Protein AF-A0A0B7B816-F1 (afdb_monomer_lite)

Radius of gyration: 19.58 Å; chains: 1; bounding box: 44×23×55 Å

Sequence (98 aa):
MLIDQIEPFPSTVKGLSDDTWKCIQERRKMKLAIFNTKDATDEIQAKEEYRLKDKEVKRAARRDKRAYVNRLAEEGEKAAKTGNSKMLYNTLKQLTGT

Structure (mmCIF, N/CA/C/O backbone):
data_AF-A0A0B7B816-F1
#
_entry.id   AF-A0A0B7B816-F1
#
loop_
_atom_site.group_PDB
_atom_site.id
_atom_site.type_symbol
_atom_site.label_atom_id
_atom_site.label_alt_id
_atom_site.label_comp_id
_atom_site.label_asym_id
_atom_site.label_entity_id
_atom_site.label_seq_id
_atom_site.pdbx_PDB_ins_code
_atom_site.Cartn_x
_atom_site.Cartn_y
_atom_site.Cartn_z
_atom_site.occupancy
_atom_site.B_iso_or_equiv
_atom_site.auth_seq_id
_atom_site.auth_comp_id
_atom_site.auth_asym_id
_atom_site.auth_atom_id
_atom_site.pdbx_PDB_model_num
ATOM 1 N N . MET A 1 1 ? 9.913 13.213 -26.924 1.00 40.00 1 MET A N 1
ATOM 2 C CA . MET A 1 1 ? 8.436 13.264 -26.997 1.00 40.00 1 MET A CA 1
ATOM 3 C C . MET A 1 1 ? 7.887 11.847 -26.871 1.00 40.00 1 MET A C 1
ATOM 5 O O . MET A 1 1 ? 7.989 11.130 -27.851 1.00 40.00 1 MET A O 1
ATOM 9 N N . LEU A 1 2 ? 7.436 11.433 -25.671 1.00 48.91 2 LEU A N 1
ATOM 10 C CA . LEU A 1 2 ? 6.512 10.296 -25.392 1.00 48.91 2 LEU A CA 1
ATOM 11 C C . LEU A 1 2 ? 6.475 9.866 -23.905 1.00 48.91 2 LEU A C 1
ATOM 13 O O . LEU A 1 2 ? 5.655 9.030 -23.546 1.00 48.91 2 LEU A O 1
ATOM 17 N N . ILE A 1 3 ? 7.316 10.423 -23.022 1.00 47.09 3 ILE A N 1
ATOM 18 C CA . ILE A 1 3 ? 7.376 10.007 -21.601 1.00 47.09 3 ILE A CA 1
ATOM 19 C C . ILE A 1 3 ? 6.434 10.843 -20.700 1.00 47.09 3 ILE A C 1
ATOM 21 O O . ILE A 1 3 ? 6.089 10.419 -19.598 1.00 47.09 3 ILE A O 1
ATOM 25 N N . ASP A 1 4 ? 5.937 11.982 -21.194 1.00 47.53 4 ASP A N 1
ATOM 26 C CA . ASP A 1 4 ? 5.130 12.940 -20.414 1.00 47.53 4 ASP A CA 1
ATOM 27 C C . ASP A 1 4 ? 3.606 12.713 -20.496 1.00 47.53 4 ASP A C 1
ATOM 29 O O . ASP A 1 4 ? 2.835 13.510 -19.976 1.00 47.53 4 ASP A O 1
ATOM 33 N N . GLN A 1 5 ? 3.149 11.626 -21.128 1.00 48.78 5 GLN A N 1
ATOM 34 C CA . GLN A 1 5 ? 1.721 11.344 -21.379 1.00 48.78 5 GLN A CA 1
ATOM 35 C C . GLN A 1 5 ? 1.096 10.304 -20.429 1.00 48.78 5 GLN A C 1
ATOM 37 O O . GLN A 1 5 ? -0.020 9.846 -20.664 1.00 48.78 5 GLN A O 1
ATOM 42 N N . ILE A 1 6 ? 1.770 9.905 -19.344 1.00 56.94 6 ILE A N 1
ATOM 43 C CA . ILE A 1 6 ? 1.096 9.114 -18.301 1.00 56.94 6 ILE A CA 1
ATOM 44 C C . ILE A 1 6 ? 0.385 10.099 -17.380 1.00 56.94 6 ILE A C 1
ATOM 46 O O . ILE A 1 6 ? 0.992 10.623 -16.445 1.00 56.94 6 ILE A O 1
ATOM 50 N N . GLU A 1 7 ? -0.895 10.351 -17.653 1.00 58.22 7 GLU A N 1
ATOM 51 C CA . GLU A 1 7 ? -1.725 11.106 -16.721 1.00 58.22 7 GLU A CA 1
ATOM 52 C C . GLU A 1 7 ? -1.693 10.447 -15.331 1.00 58.22 7 GLU A C 1
ATOM 54 O O . GLU A 1 7 ? -1.760 9.210 -15.219 1.00 58.22 7 GLU A O 1
ATOM 59 N N . PRO A 1 8 ? -1.550 11.245 -14.256 1.00 60.56 8 PRO A N 1
ATOM 60 C CA . PRO A 1 8 ? -1.550 10.719 -12.906 1.00 60.56 8 PRO A CA 1
ATOM 61 C C . PRO A 1 8 ? -2.888 10.029 -12.654 1.00 60.56 8 PRO A C 1
ATOM 63 O O . PRO A 1 8 ? -3.955 10.635 -12.689 1.00 60.56 8 PRO A O 1
ATOM 66 N N . PHE A 1 9 ? -2.824 8.724 -12.403 1.00 57.34 9 PHE A N 1
ATOM 67 C CA . PHE A 1 9 ? -4.008 7.963 -12.028 1.00 57.34 9 PHE A CA 1
ATOM 68 C C . PHE A 1 9 ? -4.516 8.501 -10.686 1.00 57.34 9 PHE A C 1
ATOM 70 O O . PHE A 1 9 ? -3.699 8.640 -9.769 1.00 57.34 9 PHE A O 1
ATOM 77 N N . PRO A 1 10 ? -5.818 8.794 -10.545 1.00 57.59 10 PRO A N 1
ATOM 78 C CA . PRO A 1 10 ? -6.335 9.387 -9.323 1.00 57.59 10 PRO A CA 1
ATOM 79 C C . PRO A 1 10 ? -6.118 8.417 -8.156 1.00 57.59 10 PRO A C 1
ATOM 81 O O . PRO A 1 10 ? -6.447 7.229 -8.263 1.00 57.59 10 PRO A O 1
ATOM 84 N N . SER A 1 11 ? -5.552 8.918 -7.051 1.00 63.09 11 SER A N 1
ATOM 85 C CA . SER A 1 11 ? -5.240 8.165 -5.830 1.00 63.09 11 SER A CA 1
ATOM 86 C C . SER A 1 11 ? -6.517 7.749 -5.091 1.00 63.09 11 SER A C 1
ATOM 88 O O . SER A 1 11 ? -6.886 8.262 -4.045 1.00 63.09 11 SER A O 1
ATOM 90 N N . THR A 1 12 ? -7.251 6.809 -5.677 1.00 68.19 12 THR A N 1
ATOM 91 C CA . THR A 1 12 ? -8.632 6.469 -5.291 1.00 68.19 12 THR A CA 1
ATOM 92 C C . THR A 1 12 ? -8.726 5.207 -4.441 1.00 68.19 12 THR A C 1
ATOM 94 O O . THR A 1 12 ? -9.779 4.904 -3.880 1.00 68.19 12 THR A O 1
ATOM 97 N N . VAL A 1 13 ? -7.625 4.464 -4.300 1.00 75.44 13 VAL A N 1
ATOM 98 C CA . VAL A 1 13 ? -7.597 3.242 -3.491 1.00 75.44 13 VAL A CA 1
ATOM 99 C C . VAL A 1 13 ? -7.482 3.615 -2.019 1.00 75.44 13 VAL A C 1
ATOM 101 O O . VAL A 1 13 ? -6.438 4.069 -1.548 1.00 75.44 13 VAL A O 1
ATOM 104 N N . LYS A 1 14 ? -8.572 3.385 -1.282 1.00 74.25 14 LYS A N 1
ATOM 105 C CA . LYS A 1 14 ? -8.639 3.591 0.165 1.00 74.25 14 LYS A CA 1
ATOM 106 C C . LYS A 1 14 ? -7.543 2.780 0.866 1.00 74.25 14 LYS A C 1
ATOM 108 O O . LYS A 1 14 ? -7.475 1.563 0.714 1.00 74.25 14 LYS A O 1
ATOM 113 N N . GLY A 1 15 ? -6.713 3.463 1.654 1.00 77.25 15 GLY A N 1
ATOM 114 C CA . GLY A 1 15 ? -5.636 2.842 2.429 1.00 77.25 15 GLY A CA 1
ATOM 115 C C . GLY A 1 15 ? -4.279 2.771 1.727 1.00 77.25 15 GLY A C 1
ATOM 116 O O . GLY A 1 15 ? -3.393 2.120 2.266 1.00 77.25 15 GLY A O 1
ATOM 117 N N . LEU A 1 16 ? -4.105 3.424 0.572 1.00 87.44 16 LEU A N 1
ATOM 118 C CA . LEU A 1 16 ? -2.805 3.612 -0.082 1.00 87.44 16 LEU A CA 1
ATOM 119 C C . LEU A 1 16 ? -2.319 5.058 0.102 1.00 87.44 16 LEU A C 1
ATOM 121 O O . LEU A 1 16 ? -3.110 5.989 -0.023 1.00 87.44 16 LEU A O 1
ATOM 125 N N . SER A 1 17 ? -1.034 5.236 0.396 1.00 90.00 17 SER A N 1
ATOM 126 C CA . SER A 1 17 ? -0.392 6.543 0.563 1.00 90.00 17 SER A CA 1
ATOM 127 C C . SER A 1 17 ? 0.021 7.158 -0.775 1.00 90.00 17 SER A C 1
ATOM 129 O O . SER A 1 17 ? 0.225 6.448 -1.768 1.00 90.00 17 SER A O 1
ATOM 131 N N . ASP A 1 18 ? 0.207 8.478 -0.786 1.00 88.94 18 ASP A N 1
ATOM 132 C CA . ASP A 1 18 ? 0.716 9.213 -1.950 1.00 88.94 18 ASP A CA 1
ATOM 133 C C . ASP A 1 18 ? 2.115 8.731 -2.366 1.00 88.94 18 ASP A C 1
ATOM 135 O O . ASP A 1 18 ? 2.411 8.627 -3.557 1.00 88.94 18 ASP A O 1
ATOM 139 N N . ASP A 1 19 ? 2.945 8.328 -1.401 1.00 88.81 19 ASP A N 1
ATOM 140 C CA . ASP A 1 19 ? 4.268 7.752 -1.657 1.00 88.81 19 ASP A CA 1
ATOM 141 C C . ASP A 1 19 ? 4.180 6.445 -2.455 1.00 88.81 19 ASP A C 1
ATOM 143 O O . ASP A 1 19 ? 4.918 6.236 -3.426 1.00 88.81 19 ASP A O 1
ATOM 147 N N . THR A 1 20 ? 3.248 5.557 -2.092 1.00 91.69 20 THR A N 1
ATOM 148 C CA . THR A 1 20 ? 3.024 4.317 -2.846 1.00 91.69 20 THR A CA 1
ATOM 149 C C . THR A 1 20 ? 2.487 4.615 -4.243 1.00 91.69 20 THR A C 1
ATOM 151 O O . THR A 1 20 ? 2.913 3.975 -5.209 1.00 91.69 20 THR A O 1
ATOM 154 N N . TRP A 1 21 ? 1.606 5.608 -4.386 1.00 91.06 21 TRP A N 1
ATOM 155 C CA . TRP A 1 21 ? 1.141 6.064 -5.697 1.00 91.06 21 TRP A CA 1
ATOM 156 C C . TRP A 1 21 ? 2.282 6.592 -6.562 1.00 91.06 21 TRP A C 1
ATOM 158 O O . TRP A 1 21 ? 2.396 6.191 -7.723 1.00 91.06 21 TRP A O 1
ATOM 168 N N . LYS A 1 22 ? 3.180 7.403 -5.998 1.00 90.69 22 LYS A N 1
ATOM 169 C CA . LYS A 1 22 ? 4.379 7.889 -6.687 1.00 90.69 22 LYS A CA 1
ATOM 170 C C . LYS A 1 22 ? 5.254 6.731 -7.169 1.00 90.69 22 LYS A C 1
ATOM 172 O O . LYS A 1 22 ? 5.607 6.683 -8.347 1.00 90.69 22 LYS A O 1
ATOM 177 N N . CYS A 1 23 ? 5.501 5.736 -6.314 1.00 92.00 23 CYS A N 1
ATOM 178 C CA . CYS A 1 23 ? 6.255 4.537 -6.693 1.00 92.00 23 CYS A CA 1
ATOM 179 C C . CYS A 1 23 ? 5.597 3.778 -7.861 1.00 92.00 23 CYS A C 1
ATOM 181 O O . CYS A 1 23 ? 6.288 3.281 -8.754 1.00 92.00 23 CYS A O 1
ATOM 183 N N . ILE A 1 24 ? 4.261 3.683 -7.877 1.00 91.62 24 ILE A N 1
ATOM 184 C CA . ILE A 1 24 ? 3.505 3.040 -8.964 1.00 91.62 24 ILE A CA 1
ATOM 185 C C . ILE A 1 24 ? 3.668 3.810 -10.277 1.00 91.62 24 ILE A C 1
ATOM 187 O O . ILE A 1 24 ? 3.849 3.177 -11.323 1.00 91.62 24 ILE A O 1
ATOM 191 N N . GLN A 1 25 ? 3.624 5.145 -10.238 1.00 90.94 25 GLN A N 1
ATOM 192 C CA . GLN A 1 25 ? 3.825 5.975 -11.428 1.00 90.94 25 GLN A CA 1
ATOM 193 C C . GLN A 1 25 ? 5.252 5.849 -11.972 1.00 90.94 25 GLN A C 1
ATOM 195 O O . GLN A 1 25 ? 5.440 5.664 -13.173 1.00 90.94 25 GLN A O 1
ATOM 200 N N . GLU A 1 26 ? 6.262 5.856 -11.103 1.00 91.69 26 GLU A N 1
ATOM 201 C CA . GLU A 1 26 ? 7.662 5.665 -11.502 1.00 91.69 26 GLU A CA 1
ATOM 202 C C . GLU A 1 26 ? 7.883 4.292 -12.154 1.00 91.69 26 GLU A C 1
ATOM 204 O O . GLU A 1 26 ? 8.467 4.203 -13.234 1.00 91.69 26 GLU A O 1
ATOM 209 N N . ARG A 1 27 ? 7.311 3.222 -11.581 1.00 94.56 27 ARG A N 1
ATOM 210 C CA . ARG A 1 27 ? 7.345 1.882 -12.190 1.00 94.56 27 ARG A CA 1
ATOM 211 C C . ARG A 1 27 ? 6.701 1.860 -13.583 1.00 94.56 27 ARG A C 1
ATOM 213 O O . ARG A 1 27 ? 7.173 1.146 -14.466 1.00 94.56 27 ARG A O 1
ATOM 220 N N . ARG A 1 28 ? 5.614 2.611 -13.802 1.00 91.56 28 ARG A N 1
ATOM 221 C CA . ARG A 1 28 ? 4.960 2.711 -15.122 1.00 91.56 28 ARG A CA 1
ATOM 222 C C . ARG A 1 28 ? 5.855 3.396 -16.147 1.00 91.56 28 ARG A C 1
ATOM 224 O O . ARG A 1 28 ? 5.971 2.886 -17.258 1.00 91.56 28 ARG A O 1
ATOM 231 N N . LYS A 1 29 ? 6.520 4.489 -15.765 1.00 90.62 29 LYS A N 1
ATOM 232 C CA . LYS A 1 29 ? 7.497 5.173 -16.626 1.00 90.62 29 LYS A CA 1
ATOM 233 C C . LYS A 1 29 ? 8.632 4.231 -17.034 1.00 90.62 29 LYS A C 1
ATOM 235 O O . LYS A 1 29 ? 8.945 4.137 -18.214 1.00 90.62 29 LYS A O 1
ATOM 240 N N . MET A 1 30 ? 9.165 3.451 -16.090 1.00 91.62 30 MET A N 1
ATOM 241 C CA . MET A 1 30 ? 10.187 2.434 -16.381 1.00 91.62 30 MET A CA 1
ATOM 242 C C . MET A 1 30 ? 9.674 1.337 -17.321 1.00 91.62 30 MET A C 1
ATOM 244 O O . MET A 1 30 ? 10.385 0.910 -18.224 1.00 91.62 30 MET A O 1
ATOM 248 N N . LYS A 1 31 ? 8.413 0.909 -17.171 1.00 91.19 31 LYS A N 1
ATOM 249 C CA . 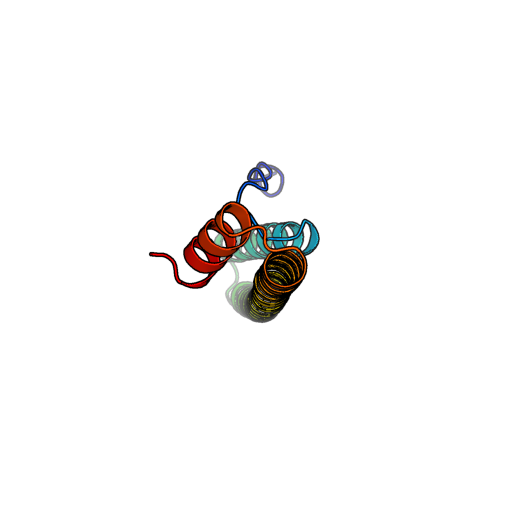LYS A 1 31 ? 7.804 -0.061 -18.093 1.00 91.19 31 LYS A CA 1
ATOM 250 C C . LYS A 1 31 ? 7.704 0.477 -19.522 1.00 91.19 31 LYS A C 1
ATOM 252 O O . LYS A 1 31 ? 7.905 -0.275 -20.468 1.00 91.19 31 LYS A O 1
ATOM 257 N N . LEU A 1 32 ? 7.393 1.764 -19.668 1.00 90.06 32 LEU A N 1
ATOM 258 C CA . LEU A 1 32 ? 7.351 2.430 -20.966 1.00 90.06 32 LEU A CA 1
ATOM 259 C C . LEU A 1 32 ? 8.754 2.564 -21.574 1.00 90.06 32 LEU A C 1
ATOM 261 O O . LEU A 1 32 ? 8.909 2.379 -22.775 1.00 90.06 32 LEU A O 1
ATOM 265 N N . ALA A 1 33 ? 9.775 2.826 -20.751 1.00 88.25 33 ALA A N 1
ATOM 266 C CA . ALA A 1 33 ? 11.165 2.862 -21.202 1.00 88.25 33 ALA A CA 1
ATOM 267 C C . ALA A 1 33 ? 11.594 1.522 -21.825 1.00 88.25 33 ALA A C 1
ATOM 269 O O . ALA A 1 33 ? 12.116 1.527 -22.933 1.00 88.25 33 ALA A O 1
ATOM 270 N N . ILE A 1 34 ? 11.259 0.391 -21.187 1.00 91.06 34 ILE A N 1
ATOM 271 C CA . ILE A 1 34 ? 11.514 -0.959 -21.732 1.00 91.06 34 ILE A CA 1
ATOM 272 C C . IL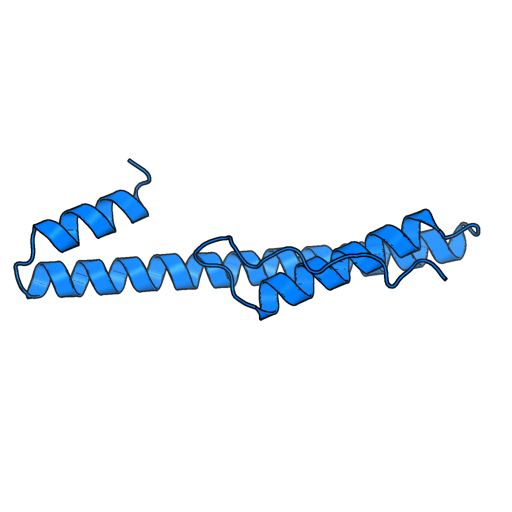E A 1 34 ? 10.815 -1.175 -23.082 1.00 91.06 34 ILE A C 1
ATOM 274 O O . ILE A 1 34 ? 11.353 -1.828 -23.966 1.00 91.06 34 ILE A O 1
ATOM 278 N N . PHE A 1 35 ? 9.598 -0.655 -23.256 1.00 89.56 35 PHE A N 1
ATOM 279 C CA . PHE A 1 35 ? 8.875 -0.810 -24.522 1.00 89.56 35 PHE A CA 1
ATOM 280 C C . PHE A 1 35 ? 9.500 0.013 -25.661 1.00 89.56 35 PHE A C 1
ATOM 282 O O . PHE A 1 35 ? 9.403 -0.369 -26.822 1.00 89.56 35 PHE A O 1
ATOM 289 N N . ASN A 1 36 ? 10.146 1.134 -25.329 1.00 89.06 36 ASN A N 1
ATOM 290 C CA . ASN A 1 36 ? 10.737 2.051 -26.302 1.00 89.06 36 ASN A CA 1
ATOM 291 C C . ASN A 1 36 ? 12.221 1.765 -26.607 1.00 89.06 36 ASN A C 1
ATOM 293 O O . ASN A 1 36 ? 12.751 2.338 -27.562 1.00 89.06 36 ASN A O 1
ATOM 297 N N . THR A 1 37 ? 12.905 0.924 -25.822 1.00 88.44 37 THR A N 1
ATOM 298 C CA . THR A 1 37 ? 14.299 0.528 -26.082 1.00 88.44 37 THR A CA 1
ATOM 299 C C . THR A 1 37 ? 14.398 -0.344 -27.331 1.00 88.44 37 THR A C 1
ATOM 301 O O . THR A 1 37 ? 13.630 -1.289 -27.497 1.00 88.44 37 THR A O 1
ATOM 304 N N . LYS A 1 38 ? 15.353 -0.020 -28.211 1.00 86.00 38 LYS A N 1
ATOM 305 C CA . LYS A 1 38 ? 15.633 -0.768 -29.450 1.00 86.00 38 LYS A CA 1
ATOM 306 C C . LYS A 1 38 ? 16.824 -1.720 -29.315 1.00 86.00 38 LYS A C 1
ATOM 308 O O . LYS A 1 38 ? 16.860 -2.737 -30.000 1.00 86.00 38 LYS A O 1
ATOM 313 N N . ASP A 1 39 ? 17.765 -1.392 -28.433 1.00 92.88 39 ASP A N 1
ATOM 314 C CA . ASP A 1 39 ? 18.992 -2.152 -28.220 1.00 92.88 39 ASP A CA 1
ATOM 315 C C . ASP A 1 39 ? 18.835 -3.153 -27.070 1.00 92.88 39 ASP A C 1
ATOM 317 O O . ASP A 1 39 ? 18.335 -2.824 -25.992 1.00 92.88 39 ASP A O 1
ATOM 321 N N . ALA A 1 40 ? 19.296 -4.387 -27.288 1.00 91.69 40 ALA A N 1
ATOM 322 C CA . ALA A 1 40 ? 19.106 -5.491 -26.343 1.00 91.69 40 ALA A CA 1
ATOM 323 C C . ALA A 1 40 ? 19.803 -5.259 -24.988 1.00 91.69 40 ALA A C 1
ATOM 325 O O . ALA A 1 40 ? 19.294 -5.673 -23.946 1.00 91.69 40 ALA A O 1
ATOM 326 N N . THR A 1 41 ? 20.958 -4.589 -24.985 1.00 92.06 41 THR A N 1
ATOM 327 C CA . THR A 1 41 ? 21.713 -4.280 -23.759 1.00 92.06 41 THR A CA 1
ATOM 328 C C . THR A 1 41 ? 20.955 -3.291 -22.872 1.00 92.06 41 THR A C 1
ATOM 330 O O . THR A 1 41 ? 20.806 -3.525 -21.671 1.00 92.06 41 THR A O 1
ATOM 333 N N . ASP A 1 42 ? 20.409 -2.232 -23.472 1.00 91.25 42 ASP A N 1
ATOM 334 C CA . ASP A 1 42 ? 19.627 -1.215 -22.764 1.00 91.25 42 ASP A CA 1
ATOM 335 C C . ASP A 1 42 ? 18.296 -1.787 -22.266 1.00 91.25 42 ASP A C 1
ATOM 337 O O . ASP A 1 42 ? 1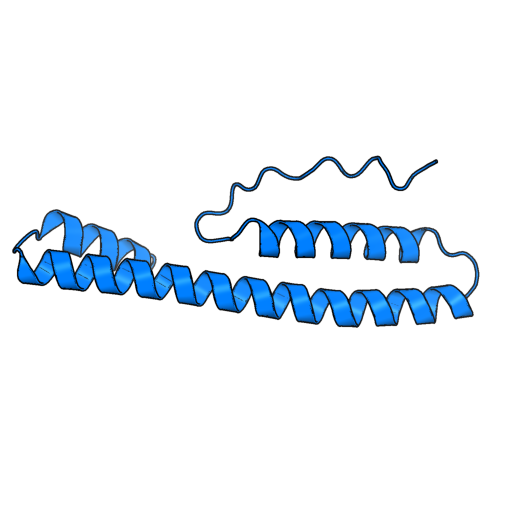7.846 -1.466 -21.165 1.00 91.25 42 ASP A O 1
ATOM 341 N N . GLU A 1 43 ? 17.690 -2.701 -23.029 1.00 93.06 43 GLU A N 1
ATOM 342 C CA . GLU A 1 43 ? 16.485 -3.412 -22.607 1.00 93.06 43 GLU A CA 1
ATOM 343 C C . GLU A 1 43 ? 16.737 -4.280 -21.359 1.00 93.06 43 GLU A C 1
ATOM 345 O O . GLU A 1 43 ? 15.914 -4.298 -20.439 1.00 93.06 43 GLU A O 1
ATOM 350 N N . ILE A 1 44 ? 17.875 -4.985 -21.291 1.00 94.19 44 ILE A N 1
ATOM 351 C CA . ILE A 1 44 ? 18.260 -5.788 -20.116 1.00 94.19 44 ILE A CA 1
ATOM 352 C C . ILE A 1 44 ? 18.428 -4.891 -18.885 1.00 94.19 44 ILE A C 1
ATOM 354 O O . ILE A 1 44 ? 17.895 -5.210 -17.817 1.00 94.19 44 ILE A O 1
ATOM 358 N N . GLN A 1 45 ? 19.116 -3.759 -19.036 1.00 93.75 45 GLN A N 1
ATOM 359 C CA . GLN A 1 45 ? 19.327 -2.807 -17.948 1.00 93.75 45 GLN A CA 1
ATOM 360 C C . GLN A 1 45 ? 17.997 -2.207 -17.460 1.00 93.75 45 GLN A C 1
ATOM 362 O O . GLN A 1 45 ? 17.694 -2.246 -16.264 1.00 93.75 45 GLN A O 1
ATOM 367 N N . ALA A 1 46 ? 17.146 -1.748 -18.381 1.00 92.50 46 ALA A N 1
ATOM 368 C CA . ALA A 1 46 ? 15.832 -1.195 -18.058 1.00 92.50 46 ALA A CA 1
ATOM 369 C C . ALA A 1 46 ? 14.912 -2.231 -17.381 1.00 92.50 46 ALA A C 1
ATOM 371 O O . ALA A 1 46 ? 14.154 -1.901 -16.462 1.00 92.50 46 ALA A O 1
ATOM 372 N N . LYS A 1 47 ? 14.998 -3.509 -17.781 1.00 94.25 47 LYS A N 1
ATOM 373 C CA . LYS A 1 47 ? 14.289 -4.621 -17.127 1.00 94.25 47 LYS A CA 1
ATOM 374 C C . LYS A 1 47 ? 14.745 -4.834 -15.685 1.00 94.25 47 LYS A C 1
ATOM 376 O O . LYS A 1 47 ? 13.893 -5.085 -14.826 1.00 94.25 47 LYS A O 1
ATOM 381 N N . GLU A 1 48 ? 16.040 -4.721 -15.394 1.00 95.69 48 GLU A N 1
ATOM 382 C CA . GLU A 1 48 ? 16.537 -4.852 -14.020 1.00 95.69 48 GLU A CA 1
ATOM 383 C C . GLU A 1 48 ? 16.092 -3.674 -13.142 1.00 95.69 48 GLU A C 1
ATOM 385 O O . GLU A 1 48 ? 15.607 -3.886 -12.027 1.00 95.69 48 GLU A O 1
ATOM 390 N N . GLU A 1 49 ? 16.135 -2.447 -13.660 1.00 94.44 49 GLU A N 1
ATOM 391 C CA . GLU A 1 49 ? 15.623 -1.261 -12.959 1.00 94.44 49 GLU A CA 1
ATOM 392 C C . GLU A 1 49 ? 14.124 -1.375 -12.657 1.00 94.44 49 GLU A C 1
ATOM 394 O O . GLU A 1 49 ? 13.689 -1.169 -11.517 1.00 94.44 49 GLU A O 1
ATOM 399 N N . TYR A 1 50 ? 13.326 -1.818 -13.635 1.00 95.94 50 TYR A N 1
ATOM 400 C CA . TYR A 1 50 ? 11.910 -2.111 -13.425 1.00 95.94 50 TYR A CA 1
ATOM 401 C C . TYR A 1 50 ? 11.701 -3.180 -12.345 1.00 95.94 50 TYR A C 1
ATOM 403 O O . TYR A 1 50 ? 10.802 -3.046 -11.511 1.00 95.94 50 TYR A O 1
ATOM 411 N N . ARG A 1 51 ? 12.532 -4.233 -12.314 1.00 96.94 51 ARG A N 1
ATOM 412 C CA . ARG A 1 51 ? 12.455 -5.297 -11.299 1.00 96.94 51 ARG A CA 1
ATOM 413 C C . ARG A 1 51 ? 12.715 -4.754 -9.896 1.00 96.94 51 ARG A C 1
ATOM 415 O O . ARG A 1 51 ? 12.012 -5.133 -8.953 1.00 96.94 51 ARG A O 1
ATOM 422 N N . LEU A 1 52 ? 13.708 -3.880 -9.740 1.00 96.56 52 LEU A N 1
ATOM 423 C CA . LEU A 1 52 ? 14.003 -3.221 -8.468 1.00 96.56 52 LEU A CA 1
ATOM 424 C C . LEU A 1 52 ? 12.843 -2.319 -8.037 1.00 96.56 52 LEU A C 1
ATOM 426 O O . LEU A 1 52 ? 12.377 -2.426 -6.897 1.00 96.56 52 LEU A O 1
ATOM 430 N N . LYS A 1 53 ? 12.297 -1.521 -8.960 1.00 95.75 53 LYS A N 1
ATOM 431 C CA . LYS A 1 53 ? 11.169 -0.637 -8.654 1.00 95.75 53 LYS A CA 1
ATOM 432 C C . LYS A 1 53 ? 9.881 -1.397 -8.342 1.00 95.75 53 LYS A C 1
ATOM 434 O O . LYS A 1 53 ? 9.137 -1.017 -7.441 1.00 95.75 53 LYS A O 1
ATOM 439 N N . ASP A 1 54 ? 9.628 -2.524 -9.004 1.00 96.25 54 ASP A N 1
ATOM 440 C CA . ASP A 1 54 ? 8.493 -3.397 -8.691 1.00 96.25 54 ASP A CA 1
ATOM 441 C C . ASP A 1 54 ? 8.582 -3.984 -7.272 1.00 96.25 54 ASP A C 1
ATOM 443 O O . ASP A 1 54 ? 7.578 -4.043 -6.551 1.00 96.25 54 ASP A O 1
ATOM 447 N N . LYS A 1 55 ? 9.789 -4.353 -6.816 1.00 97.12 55 LYS A N 1
ATOM 448 C CA . LYS A 1 55 ? 10.011 -4.772 -5.421 1.00 97.12 55 LYS A CA 1
ATOM 449 C C . LYS A 1 55 ? 9.696 -3.644 -4.439 1.00 97.12 55 LYS A C 1
ATOM 451 O O . LYS A 1 55 ? 9.101 -3.913 -3.392 1.00 97.12 55 LYS A O 1
ATOM 456 N N . GLU A 1 56 ? 10.076 -2.412 -4.759 1.00 96.06 56 GLU A N 1
ATOM 457 C CA . GLU A 1 56 ? 9.800 -1.227 -3.941 1.00 96.06 56 GLU A CA 1
ATOM 458 C C . GLU A 1 56 ? 8.297 -0.943 -3.841 1.00 96.06 56 GLU A C 1
ATOM 460 O O . GLU A 1 56 ? 7.770 -0.877 -2.731 1.00 96.06 56 GLU A O 1
ATOM 465 N N . VAL A 1 57 ? 7.579 -0.924 -4.971 1.00 95.62 57 VAL A N 1
ATOM 466 C CA . VAL A 1 57 ? 6.112 -0.774 -5.015 1.00 95.62 57 VAL A CA 1
ATOM 467 C C . VAL A 1 57 ? 5.428 -1.821 -4.138 1.00 95.62 57 VAL A C 1
ATOM 469 O O . VAL A 1 57 ? 4.576 -1.499 -3.311 1.00 95.62 57 VAL A O 1
ATOM 472 N N . LYS A 1 58 ? 5.835 -3.091 -4.258 1.00 95.44 58 LYS A N 1
ATOM 473 C CA . LYS A 1 58 ? 5.295 -4.182 -3.436 1.00 95.44 58 LYS A CA 1
ATOM 474 C C . LYS A 1 58 ? 5.579 -3.984 -1.943 1.00 95.44 58 LYS A C 1
ATOM 476 O O . LYS A 1 58 ? 4.752 -4.351 -1.109 1.00 95.44 58 LYS A O 1
ATOM 481 N N . ARG A 1 59 ? 6.748 -3.446 -1.576 1.00 96.31 59 ARG A N 1
ATOM 482 C CA . ARG A 1 59 ? 7.092 -3.135 -0.176 1.00 96.31 59 ARG A CA 1
ATOM 483 C C . ARG A 1 59 ? 6.247 -1.981 0.362 1.00 96.31 59 ARG A C 1
ATOM 485 O O . ARG A 1 59 ? 5.746 -2.110 1.479 1.00 96.31 59 ARG A O 1
ATOM 492 N N . ALA A 1 60 ? 6.067 -0.922 -0.420 1.00 94.75 60 ALA A N 1
ATOM 493 C CA . ALA A 1 60 ? 5.259 0.240 -0.064 1.00 94.75 60 ALA A CA 1
ATOM 494 C C . ALA A 1 60 ? 3.780 -0.148 0.120 1.00 94.75 60 ALA A C 1
ATOM 496 O O . ALA A 1 60 ? 3.232 0.018 1.206 1.00 94.75 60 ALA A O 1
ATOM 497 N N . ALA A 1 61 ? 3.195 -0.869 -0.841 1.00 93.44 61 ALA A N 1
ATOM 498 C CA . ALA A 1 61 ? 1.815 -1.353 -0.746 1.00 93.44 61 ALA A CA 1
ATOM 499 C C . ALA A 1 61 ? 1.568 -2.264 0.475 1.00 93.44 61 ALA A C 1
ATOM 501 O O . ALA A 1 61 ? 0.523 -2.189 1.120 1.00 93.44 61 ALA A O 1
ATOM 502 N N . ARG A 1 62 ? 2.536 -3.118 0.846 1.00 95.12 62 ARG A N 1
ATOM 503 C CA . ARG A 1 62 ? 2.439 -3.931 2.075 1.00 95.12 62 ARG A CA 1
ATOM 504 C C . ARG A 1 62 ? 2.496 -3.089 3.348 1.00 95.12 62 ARG A C 1
ATOM 506 O O . ARG A 1 62 ? 1.855 -3.457 4.330 1.00 95.12 62 ARG A O 1
ATOM 513 N N . ARG A 1 63 ? 3.288 -2.015 3.360 1.00 95.50 63 ARG A N 1
ATOM 514 C CA . ARG A 1 63 ? 3.376 -1.081 4.490 1.00 95.50 63 ARG A CA 1
ATOM 515 C C . ARG A 1 63 ? 2.040 -0.376 4.688 1.00 95.50 63 ARG A C 1
ATOM 517 O O . ARG A 1 63 ? 1.503 -0.426 5.788 1.00 95.50 63 ARG A O 1
ATOM 524 N N . ASP A 1 64 ? 1.487 0.154 3.609 1.00 94.56 64 ASP A N 1
ATOM 525 C CA . ASP A 1 64 ? 0.213 0.867 3.609 1.00 94.56 64 ASP A CA 1
ATOM 526 C C . ASP A 1 64 ? -0.944 -0.034 4.035 1.00 94.56 64 ASP A C 1
ATOM 528 O O . ASP A 1 64 ? -1.718 0.326 4.920 1.00 94.56 64 ASP A O 1
ATOM 532 N N . LYS A 1 65 ? -0.994 -1.272 3.522 1.00 92.25 65 LYS A N 1
ATOM 533 C CA . LYS A 1 65 ? -1.981 -2.266 3.966 1.00 92.25 65 LYS A CA 1
ATOM 534 C C . LYS A 1 65 ? -1.902 -2.520 5.474 1.00 92.25 65 LYS A C 1
ATOM 536 O O . LYS A 1 65 ? -2.937 -2.561 6.133 1.00 92.25 65 LYS A O 1
ATOM 541 N N . ARG A 1 66 ? -0.696 -2.693 6.031 1.00 94.56 66 ARG A N 1
ATOM 542 C CA . ARG A 1 66 ? -0.520 -2.882 7.483 1.00 94.56 66 ARG A CA 1
ATOM 543 C C . ARG A 1 66 ? -0.965 -1.654 8.269 1.00 94.56 66 ARG A C 1
ATOM 545 O O . ARG A 1 66 ? -1.666 -1.811 9.259 1.00 94.56 66 ARG A O 1
ATOM 552 N N . ALA A 1 67 ? -0.603 -0.455 7.817 1.00 94.38 67 ALA A N 1
ATOM 553 C CA . ALA A 1 67 ? -1.025 0.787 8.456 1.00 94.38 67 ALA A CA 1
ATOM 554 C C . ALA A 1 67 ? -2.556 0.932 8.455 1.00 94.38 67 ALA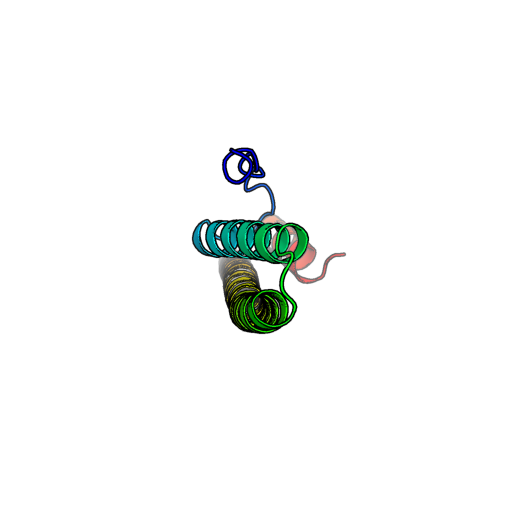 A C 1
ATOM 556 O O . ALA A 1 67 ? -3.151 1.243 9.485 1.00 94.38 67 ALA A O 1
ATOM 557 N N . TYR A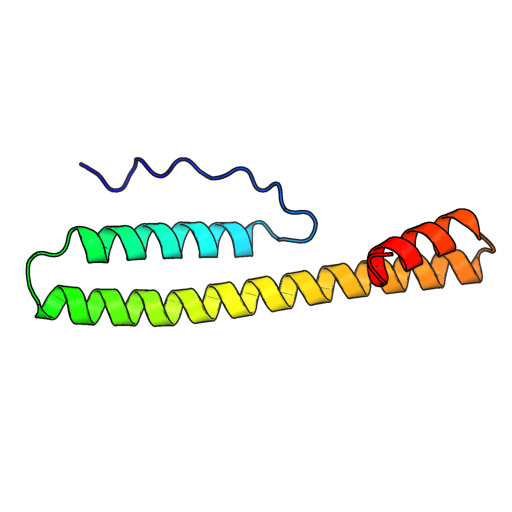 1 68 ? -3.203 0.628 7.329 1.00 92.75 68 TYR A N 1
ATOM 558 C CA . TYR A 1 68 ? -4.656 0.656 7.206 1.00 92.75 68 TYR A CA 1
ATOM 559 C C . TYR A 1 68 ? -5.345 -0.334 8.155 1.00 92.75 68 TYR A C 1
ATOM 561 O O . TYR A 1 68 ? -6.272 0.056 8.864 1.00 92.75 68 TYR A O 1
ATOM 569 N N . VAL A 1 69 ? -4.873 -1.585 8.207 1.00 93.19 69 VAL A N 1
ATOM 570 C CA . VAL A 1 69 ? -5.407 -2.620 9.111 1.00 93.19 69 VAL A CA 1
ATOM 571 C C . VAL A 1 69 ? -5.202 -2.236 10.578 1.00 93.19 69 VAL A C 1
ATOM 573 O O . VAL A 1 69 ? -6.142 -2.332 11.360 1.00 93.19 69 VAL A O 1
ATOM 576 N N . ASN A 1 70 ? -4.016 -1.745 10.947 1.00 94.69 70 ASN A N 1
ATOM 577 C CA . ASN A 1 70 ? -3.726 -1.323 12.319 1.00 94.69 70 ASN A CA 1
ATOM 578 C C . ASN A 1 70 ? -4.638 -0.174 12.764 1.00 94.69 70 ASN A C 1
ATOM 580 O O . ASN A 1 70 ? -5.185 -0.225 13.861 1.00 94.69 70 ASN A O 1
ATOM 584 N N . ARG A 1 71 ? -4.862 0.823 11.896 1.00 94.25 71 ARG A N 1
ATOM 585 C CA . ARG A 1 71 ? -5.788 1.929 12.177 1.00 94.25 71 ARG A CA 1
ATOM 586 C C . ARG A 1 71 ? -7.214 1.425 12.417 1.00 94.25 71 ARG A C 1
ATOM 588 O O . ARG A 1 71 ? -7.863 1.864 13.358 1.00 94.25 71 ARG A O 1
ATOM 595 N N . LEU A 1 72 ? -7.700 0.491 11.593 1.00 93.44 72 LEU A N 1
ATOM 596 C CA . LEU A 1 72 ? -9.026 -0.109 11.789 1.00 93.44 72 LEU A CA 1
ATOM 597 C C . LEU A 1 72 ? -9.118 -0.904 13.100 1.00 93.44 72 LEU A C 1
ATOM 599 O O . LEU A 1 72 ? -10.146 -0.847 13.771 1.00 93.44 72 LEU A O 1
ATOM 603 N N . ALA A 1 73 ? -8.061 -1.631 13.471 1.00 94.06 73 ALA A N 1
ATOM 604 C CA . ALA A 1 73 ? -8.012 -2.368 14.731 1.00 94.06 73 ALA A CA 1
ATOM 605 C C . ALA A 1 73 ? -8.054 -1.423 15.943 1.00 94.06 73 ALA A C 1
ATOM 607 O O . ALA A 1 73 ? -8.833 -1.652 16.865 1.00 94.06 73 ALA A O 1
ATOM 608 N N . GLU A 1 74 ? -7.294 -0.326 15.908 1.00 95.69 74 GLU A N 1
ATOM 609 C CA . GLU A 1 74 ? -7.302 0.695 16.962 1.00 95.69 74 GLU A CA 1
ATOM 610 C C . GLU A 1 74 ? -8.675 1.381 17.091 1.00 95.69 74 GLU A C 1
ATOM 612 O O . GLU A 1 74 ? -9.178 1.594 18.196 1.00 95.69 74 GLU A O 1
ATOM 617 N N . GLU A 1 75 ? -9.324 1.691 15.964 1.00 94.50 75 GLU A N 1
ATOM 618 C CA . GLU A 1 75 ? -10.696 2.214 15.938 1.00 94.50 75 GLU A CA 1
ATOM 619 C C . GLU A 1 75 ? -11.700 1.212 16.529 1.00 94.50 75 GLU A C 1
ATOM 621 O O . GLU A 1 75 ? -12.589 1.605 17.286 1.00 94.50 75 GLU A O 1
ATOM 626 N N . GLY A 1 76 ? -11.540 -0.082 16.233 1.00 95.06 76 GLY A N 1
ATOM 627 C CA . GLY A 1 76 ? -12.334 -1.157 16.830 1.00 95.06 76 GLY A CA 1
ATOM 628 C C . GLY A 1 76 ? -12.140 -1.266 18.344 1.00 95.06 76 GLY A C 1
ATOM 629 O O . GLY A 1 76 ? -13.119 -1.326 19.086 1.00 95.06 76 GLY A O 1
ATOM 630 N N . GLU A 1 77 ? -10.897 -1.215 18.824 1.00 95.38 77 GLU A N 1
ATOM 631 C CA . GLU A 1 77 ? -10.587 -1.262 20.257 1.00 95.38 77 GLU A CA 1
ATOM 632 C C . GLU A 1 77 ? -11.212 -0.077 21.010 1.00 95.38 77 GLU A C 1
ATOM 634 O O . GLU A 1 77 ? -11.855 -0.258 22.048 1.00 95.38 77 GLU A O 1
ATOM 639 N N . LYS A 1 78 ? -11.087 1.142 20.470 1.00 96.25 78 LYS A N 1
ATOM 640 C CA . LYS A 1 78 ? -11.707 2.346 21.049 1.00 96.25 78 LYS A CA 1
ATOM 641 C C . LYS A 1 78 ? -13.233 2.248 21.068 1.00 96.25 78 LYS A C 1
ATOM 643 O O . LYS A 1 78 ? -13.855 2.612 22.068 1.00 96.25 78 LYS A O 1
ATOM 648 N N . ALA A 1 79 ? -13.843 1.735 19.998 1.00 95.12 79 ALA A N 1
ATOM 649 C CA . ALA A 1 79 ? -15.287 1.526 19.928 1.00 95.12 79 ALA A CA 1
ATOM 650 C C . ALA A 1 79 ? -15.773 0.514 20.978 1.00 95.12 79 ALA A C 1
ATOM 652 O O . ALA A 1 79 ? -16.789 0.750 21.628 1.00 95.12 79 ALA A O 1
ATOM 653 N N . ALA A 1 80 ? -15.022 -0.569 21.202 1.00 94.81 80 ALA A N 1
ATOM 654 C CA . ALA A 1 80 ? -15.336 -1.546 22.241 1.00 94.81 80 ALA A CA 1
ATOM 655 C C . ALA A 1 80 ? -15.252 -0.927 23.646 1.00 94.81 80 ALA A C 1
ATOM 657 O O . ALA A 1 80 ? -16.187 -1.065 24.431 1.00 94.81 80 ALA A O 1
ATOM 658 N N . LYS A 1 81 ? -14.179 -0.175 23.938 1.00 96.50 81 LYS A N 1
ATOM 659 C CA . LYS A 1 81 ? -13.995 0.505 25.236 1.00 96.50 81 LYS A CA 1
ATOM 660 C C . LYS A 1 81 ? -15.081 1.539 25.541 1.00 96.50 81 LYS A C 1
ATOM 662 O O . LYS A 1 81 ? -15.422 1.741 26.698 1.00 96.50 81 LYS A O 1
ATOM 667 N N . THR A 1 82 ? -15.613 2.197 24.516 1.00 95.44 82 THR A N 1
ATOM 668 C CA . THR A 1 82 ? -16.660 3.225 24.654 1.00 95.44 82 THR A CA 1
ATOM 669 C C . THR A 1 82 ? -18.082 2.662 24.589 1.00 95.44 82 THR A C 1
ATOM 671 O O . THR A 1 82 ? -19.037 3.417 24.744 1.00 95.44 82 THR A O 1
ATOM 674 N N . GLY A 1 83 ? -18.248 1.354 24.351 1.00 94.50 83 GLY A N 1
ATOM 675 C CA . GLY A 1 83 ? -19.561 0.725 24.184 1.00 94.50 83 GLY A CA 1
ATOM 676 C C . GLY A 1 83 ? -20.264 1.075 22.865 1.00 94.50 83 GLY A C 1
ATOM 677 O O . GLY A 1 83 ? -21.464 0.850 22.729 1.00 94.50 83 GLY A O 1
ATOM 678 N N . ASN A 1 84 ? -19.551 1.615 21.869 1.00 95.88 84 ASN A N 1
ATOM 679 C CA . ASN A 1 84 ? -20.126 1.955 20.567 1.00 95.88 84 ASN A CA 1
ATOM 680 C C . ASN A 1 84 ? -20.211 0.717 19.658 1.00 95.88 84 ASN A C 1
ATOM 682 O O . ASN A 1 84 ? -19.385 0.502 18.765 1.00 95.88 84 ASN A O 1
ATOM 686 N N . SER A 1 85 ? -21.249 -0.094 19.868 1.00 94.06 85 SER A N 1
ATOM 687 C CA . SER A 1 85 ? -21.462 -1.354 19.143 1.00 94.06 85 SER A CA 1
ATOM 688 C C . SER A 1 85 ? -21.620 -1.170 17.630 1.00 94.06 85 SER A C 1
ATOM 690 O O . SER A 1 85 ? -21.163 -2.012 16.859 1.00 94.06 85 SER A O 1
ATOM 692 N N . LYS A 1 86 ? -22.226 -0.058 17.181 1.00 95.00 86 LYS A N 1
ATOM 693 C CA . LYS A 1 86 ? -22.399 0.234 15.747 1.00 95.00 86 LYS A CA 1
ATOM 694 C C . LYS A 1 86 ? -21.053 0.459 15.066 1.00 95.00 86 LYS A C 1
ATOM 696 O O . LYS A 1 86 ? -20.812 -0.079 13.987 1.00 95.00 86 LYS A O 1
ATOM 701 N N . MET A 1 87 ? -20.184 1.261 15.684 1.00 94.00 87 MET A N 1
ATOM 702 C CA . MET A 1 87 ? -18.850 1.513 15.150 1.00 94.00 87 MET A CA 1
ATOM 703 C C . MET A 1 87 ? -18.029 0.227 15.141 1.00 94.00 87 MET A C 1
ATOM 705 O O . MET A 1 87 ? -17.501 -0.106 14.088 1.00 94.00 87 MET A O 1
ATOM 709 N N . LEU A 1 88 ? -18.028 -0.525 16.247 1.00 94.69 88 LEU A N 1
ATOM 710 C CA . LEU A 1 88 ? -17.327 -1.806 16.368 1.00 94.69 88 LEU A CA 1
ATOM 711 C C . LEU A 1 88 ? -17.721 -2.799 15.264 1.00 94.69 88 LEU A C 1
ATOM 713 O O . LEU A 1 88 ? -16.850 -3.384 14.623 1.00 94.69 88 LEU A O 1
ATOM 717 N N . TYR A 1 89 ? -19.024 -2.960 15.006 1.00 94.25 89 TYR A N 1
ATOM 718 C CA . TYR A 1 89 ? -19.509 -3.825 13.928 1.00 94.25 89 TYR A CA 1
ATOM 719 C C . TYR A 1 89 ? -18.984 -3.372 12.561 1.00 94.25 89 TYR A C 1
ATOM 721 O O . TYR A 1 89 ? -18.484 -4.187 11.791 1.00 94.25 89 TYR A O 1
ATOM 729 N N . ASN A 1 90 ? -19.041 -2.070 12.265 1.00 93.75 90 ASN A N 1
ATOM 730 C CA . ASN A 1 90 ? -18.581 -1.534 10.984 1.00 93.75 90 ASN A CA 1
ATOM 731 C C . ASN A 1 90 ? -17.066 -1.697 10.778 1.00 93.75 90 ASN A C 1
ATOM 733 O O . ASN A 1 90 ? -16.646 -2.024 9.667 1.00 93.75 90 ASN A O 1
ATOM 737 N N . THR A 1 91 ? -16.238 -1.476 11.807 1.00 93.50 91 THR A N 1
ATOM 738 C CA . THR A 1 91 ? -14.784 -1.703 11.717 1.00 93.50 91 THR A CA 1
ATOM 739 C C . THR A 1 91 ? -14.466 -3.178 11.550 1.00 93.50 91 THR A C 1
ATOM 741 O O . THR A 1 91 ? -13.647 -3.520 10.699 1.00 93.50 91 THR A O 1
ATOM 744 N N . LEU A 1 92 ? -15.140 -4.057 12.297 1.00 92.50 92 LEU A N 1
ATOM 745 C CA . LEU A 1 92 ? -14.953 -5.499 12.161 1.00 92.50 92 LEU A CA 1
ATOM 746 C C . LEU A 1 92 ? -15.338 -5.970 10.757 1.00 92.50 92 LEU A C 1
ATOM 748 O O . LEU A 1 92 ? -14.551 -6.660 10.121 1.00 92.50 92 LEU A O 1
ATOM 752 N N . LYS A 1 93 ? -16.475 -5.493 10.239 1.00 93.62 93 LYS A N 1
ATOM 753 C CA . LYS A 1 93 ? -16.936 -5.749 8.873 1.00 93.62 93 LYS A CA 1
ATOM 754 C C . LYS A 1 93 ? -15.882 -5.359 7.826 1.00 93.62 93 LYS A C 1
ATOM 756 O O . LYS A 1 93 ? -15.587 -6.124 6.912 1.00 93.62 93 LYS A O 1
ATOM 761 N N . GLN A 1 94 ? -15.261 -4.188 7.985 1.00 91.50 94 GLN A N 1
ATOM 762 C CA . GLN A 1 94 ? -14.177 -3.735 7.102 1.00 91.50 94 GLN A CA 1
ATOM 763 C C . GLN A 1 94 ? -12.898 -4.579 7.226 1.00 91.50 94 GLN A C 1
ATOM 765 O O . GLN A 1 94 ? -12.193 -4.746 6.233 1.00 91.50 94 GLN A O 1
ATOM 770 N N . LEU A 1 95 ? -12.588 -5.102 8.416 1.00 89.75 95 LEU A N 1
ATOM 771 C CA . LEU A 1 95 ? -11.421 -5.958 8.652 1.00 89.75 95 LEU A CA 1
ATOM 772 C C . LEU A 1 95 ? -11.597 -7.365 8.073 1.00 89.75 95 LEU A C 1
ATOM 774 O O . LEU A 1 95 ? -10.651 -7.915 7.510 1.00 89.75 95 LEU A O 1
ATOM 778 N N . THR A 1 96 ? -12.788 -7.947 8.219 1.00 90.00 96 THR A N 1
ATOM 779 C CA . THR A 1 96 ? -13.100 -9.313 7.776 1.00 90.00 96 THR A CA 1
ATOM 780 C C . THR A 1 96 ? -13.505 -9.383 6.308 1.00 90.00 96 THR A C 1
ATOM 782 O O . THR A 1 96 ? -13.420 -10.454 5.713 1.00 90.00 96 THR A O 1
ATOM 785 N N . GLY A 1 97 ? -13.925 -8.263 5.709 1.00 83.88 97 GLY A N 1
ATOM 786 C CA . GLY A 1 97 ? -14.387 -8.219 4.319 1.00 83.88 97 GLY A CA 1
ATOM 787 C C . GLY A 1 97 ? -15.727 -8.929 4.087 1.00 83.88 97 GLY A C 1
ATOM 788 O 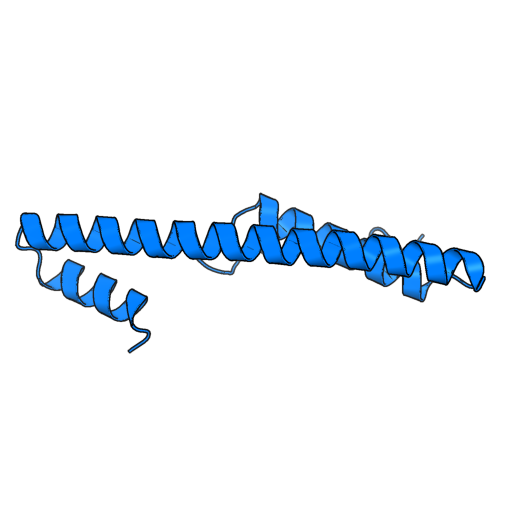O . GLY A 1 97 ? -16.044 -9.269 2.950 1.00 83.88 97 GLY A O 1
ATOM 789 N N . THR A 1 98 ? -16.478 -9.175 5.161 1.00 69.44 98 THR A N 1
ATOM 790 C CA . THR A 1 98 ? -17.872 -9.667 5.171 1.00 69.44 98 THR A CA 1
ATOM 791 C C . THR A 1 98 ? -18.854 -8.526 4.943 1.00 69.44 98 THR A C 1
ATOM 793 O O . THR A 1 98 ? -19.989 -8.739 4.474 1.00 69.44 98 THR A O 1
#

pLDDT: mean 87.57, std 13.41, range [40.0, 97.12]

Organism: NCBI:txid1028688

Secondary structure (DSSP, 8-state):
--STT-PPPP--STT--HHHHHHHHHHHHHHHHHHH--SHHHHHHHHHHHHHHHHHHHHHHHHHHHHHHHHHHHHHHHHHHTT-HHHHHHHHHHHHT-

Foldseek 3Di:
DPLPPPDQDPPPDPQADPVLSVLVSVLVSLVVQLVPDPDPVSNVVSVVVSVVSVVVSVVRVVVSVVVNLVVLVVQLVVCVVVVVVVSNVVSVCVNVVD